Protein AF-A0A2Z2HUT1-F1 (afdb_monomer_lite)

Foldseek 3Di:
DDPPPPDDDDDPCLVVPDPVSVVVVVCVVCVLCCPQLVVLLCVLVVQQVVQCVVPVALVRSLVVLCVVLVVCCVPDDPSNNSSSVSSNVSSVVSVVVRVCVVPVD

Sequence (105 aa):
MIPLEIGPELDPQVFAEGPGAWLELVLEIYGGFAGEAVVGLLLGVGLMVALYVHSGDMALPTVVLLLISPVLYGVLPGDYQQIAVVFIILGGVSATFTLLWRYVV

Secondary structure (DSSP, 8-state):
------SS---TTGGGS-HHHHHHHHHHHHHHHHHHHHHHHHHHHHHHHHHHHHHSSTHHHHHHHHHHHHHHHHHS-GGGHHHHHHHHHHHHHHHHHHHHHHHT-

pLDDT: mean 77.59, std 14.66, range [40.84, 93.06]

Organism: NCBI:txid745377

Radius of gyration: 18.0 Å; chains: 1; bounding box: 51×35×39 Å

Structure (mmCIF, N/CA/C/O backbone):
data_AF-A0A2Z2HUT1-F1
#
_entry.id   AF-A0A2Z2HUT1-F1
#
loop_
_atom_site.group_PDB
_atom_site.id
_atom_site.type_symbol
_atom_site.label_atom_id
_atom_site.label_alt_id
_atom_site.label_comp_id
_atom_site.label_asym_id
_atom_site.label_entity_id
_atom_site.label_seq_id
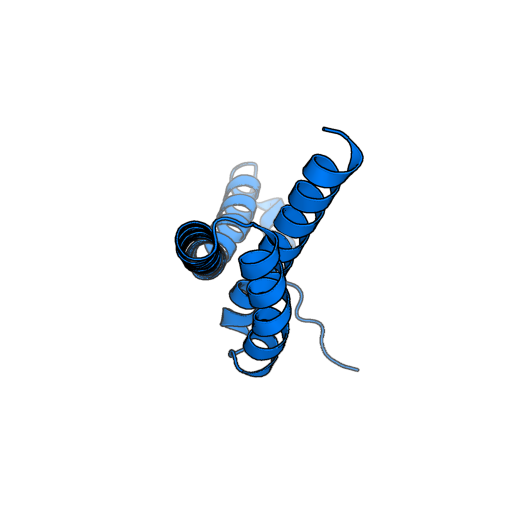_atom_site.pdbx_PDB_ins_code
_atom_site.Cartn_x
_atom_site.Cartn_y
_atom_site.Cartn_z
_atom_site.occupancy
_atom_site.B_iso_or_equiv
_atom_site.auth_seq_id
_atom_site.auth_comp_id
_atom_site.auth_asym_id
_atom_site.auth_atom_id
_atom_site.pdbx_PDB_model_num
ATOM 1 N N . MET A 1 1 ? 16.781 -21.775 -12.662 1.00 40.84 1 MET A N 1
ATOM 2 C CA . MET A 1 1 ? 17.377 -20.507 -12.201 1.00 40.84 1 MET A CA 1
ATOM 3 C C . MET A 1 1 ? 16.567 -19.402 -12.844 1.00 40.84 1 MET A C 1
ATOM 5 O O . MET A 1 1 ? 16.553 -19.336 -14.063 1.00 40.84 1 MET A O 1
ATOM 9 N N . ILE A 1 2 ? 15.785 -18.670 -12.053 1.00 45.00 2 ILE A N 1
ATOM 10 C CA . ILE A 1 2 ? 14.965 -17.551 -12.535 1.00 45.00 2 ILE A CA 1
ATOM 11 C C . ILE A 1 2 ? 15.909 -16.344 -12.595 1.00 45.00 2 ILE A C 1
ATOM 13 O O . ILE A 1 2 ? 16.541 -16.075 -11.569 1.00 45.00 2 ILE A O 1
ATOM 17 N N . PRO A 1 3 ? 16.085 -15.670 -13.744 1.00 43.12 3 PRO A N 1
ATOM 18 C CA . PRO A 1 3 ? 16.845 -14.432 -13.781 1.00 43.12 3 PRO A CA 1
ATOM 19 C C . PRO A 1 3 ? 16.075 -13.394 -12.963 1.00 43.12 3 PRO A C 1
ATOM 21 O O . PRO A 1 3 ? 14.963 -13.002 -13.301 1.00 43.12 3 PRO A O 1
ATOM 24 N N . LEU A 1 4 ? 16.641 -13.036 -11.817 1.00 43.06 4 LEU A N 1
ATOM 25 C CA . LEU A 1 4 ? 16.202 -11.914 -11.004 1.00 43.06 4 LEU A CA 1
ATOM 26 C C . LEU A 1 4 ? 16.716 -10.643 -11.693 1.00 43.06 4 LEU A C 1
ATOM 28 O O . LEU A 1 4 ? 17.791 -10.156 -11.355 1.00 43.06 4 LEU A O 1
ATOM 32 N N . GLU A 1 5 ? 15.975 -10.138 -12.682 1.00 51.34 5 GLU A N 1
ATOM 33 C CA . GLU A 1 5 ? 16.104 -8.750 -13.151 1.00 51.34 5 GLU A CA 1
ATOM 34 C C . GLU A 1 5 ? 15.594 -7.830 -12.033 1.00 51.34 5 GLU A C 1
ATOM 36 O O . GLU A 1 5 ? 14.441 -7.407 -11.990 1.00 51.34 5 GLU A O 1
ATOM 41 N N . ILE A 1 6 ? 16.450 -7.610 -11.035 1.00 52.88 6 ILE A N 1
ATOM 42 C CA . ILE A 1 6 ? 16.230 -6.635 -9.971 1.00 52.88 6 ILE A CA 1
ATOM 43 C C . ILE A 1 6 ? 16.854 -5.326 -10.450 1.00 52.88 6 ILE A C 1
ATOM 45 O O . ILE A 1 6 ? 18.016 -5.046 -10.169 1.00 52.88 6 ILE A O 1
ATOM 49 N N . GLY A 1 7 ? 16.056 -4.525 -11.151 1.00 56.94 7 GLY A N 1
ATOM 50 C CA . GLY A 1 7 ? 16.379 -3.135 -11.466 1.00 56.94 7 GLY A CA 1
ATOM 51 C C . GLY A 1 7 ? 17.134 -2.914 -12.783 1.00 56.94 7 GLY A C 1
ATOM 52 O O . GLY A 1 7 ? 17.563 -3.873 -13.422 1.00 56.94 7 GLY A O 1
ATOM 53 N N . PRO A 1 8 ? 17.244 -1.642 -13.205 1.00 54.66 8 PRO A N 1
ATOM 54 C CA . PRO A 1 8 ? 17.911 -1.261 -14.449 1.00 54.66 8 PRO A CA 1
ATOM 55 C C . PRO A 1 8 ? 19.368 -1.748 -14.465 1.00 54.66 8 PRO A C 1
ATOM 57 O O . PRO A 1 8 ? 20.027 -1.754 -13.423 1.00 54.66 8 PRO A O 1
ATOM 60 N N . GLU A 1 9 ? 19.871 -2.162 -15.635 1.00 58.84 9 GLU A N 1
ATOM 61 C CA . GLU A 1 9 ? 21.287 -2.499 -15.832 1.00 58.84 9 GLU A CA 1
ATOM 62 C C . GLU A 1 9 ? 22.141 -1.260 -15.543 1.00 58.84 9 GLU A C 1
ATOM 64 O O . GLU A 1 9 ? 22.290 -0.366 -16.372 1.00 58.84 9 GLU A O 1
ATOM 69 N N . LEU A 1 10 ? 22.686 -1.190 -14.330 1.00 55.91 10 LEU A N 1
ATOM 70 C CA . LEU A 1 10 ? 23.582 -0.113 -13.940 1.00 55.91 10 LEU A CA 1
ATOM 71 C C . LEU A 1 10 ? 24.938 -0.354 -14.609 1.00 55.91 10 LEU A C 1
ATOM 73 O O . LEU A 1 10 ? 25.724 -1.173 -14.126 1.00 55.91 10 LEU A O 1
ATOM 77 N N . ASP A 1 11 ? 25.211 0.342 -15.714 1.00 60.75 11 ASP A N 1
ATOM 78 C CA . ASP A 1 11 ? 26.534 0.330 -16.338 1.00 60.75 11 ASP A CA 1
ATOM 79 C C . ASP A 1 11 ? 27.559 0.909 -15.338 1.00 60.75 11 ASP A C 1
ATOM 81 O O . ASP A 1 11 ? 27.461 2.080 -14.952 1.00 60.75 11 ASP A O 1
ATOM 85 N N . PRO A 1 12 ? 28.563 0.126 -14.889 1.00 59.50 12 PRO A N 1
ATOM 86 C CA . PRO A 1 12 ? 29.577 0.589 -13.944 1.00 59.50 12 PRO A CA 1
ATOM 87 C C . PRO A 1 12 ? 30.363 1.813 -14.434 1.00 59.50 12 PRO A C 1
ATOM 89 O O . PRO A 1 12 ? 31.032 2.472 -13.636 1.00 59.50 12 PRO A O 1
ATOM 92 N N . GLN A 1 13 ? 30.305 2.113 -15.735 1.00 60.00 13 GLN A N 1
ATOM 93 C CA . GLN A 1 13 ? 30.959 3.264 -16.348 1.00 60.00 13 GLN A CA 1
ATOM 94 C C . GLN A 1 13 ? 30.299 4.598 -15.970 1.00 60.00 13 GLN A C 1
ATOM 96 O O . GLN A 1 13 ? 31.001 5.604 -15.907 1.00 60.00 13 GLN A O 1
ATOM 101 N N . VAL A 1 14 ? 29.016 4.605 -15.582 1.00 57.22 14 VAL A N 1
ATOM 102 C CA . VAL A 1 14 ? 28.295 5.810 -15.119 1.00 57.22 14 VAL A CA 1
ATOM 103 C C . VAL A 1 14 ? 28.963 6.414 -13.876 1.00 57.22 14 VAL A C 1
ATOM 105 O O . VAL A 1 14 ? 29.062 7.629 -13.730 1.00 57.22 14 VAL A O 1
ATOM 108 N N . PHE A 1 15 ? 29.552 5.592 -13.001 1.00 54.81 15 PHE A N 1
ATOM 109 C CA . PHE A 1 15 ? 30.276 6.083 -11.821 1.00 54.81 15 PHE A CA 1
ATOM 110 C C . PHE A 1 15 ? 31.598 6.804 -12.153 1.00 54.81 15 PHE A C 1
ATOM 112 O O . PHE A 1 15 ? 32.177 7.442 -11.270 1.00 54.81 15 PHE A O 1
ATOM 119 N N . ALA A 1 16 ? 32.083 6.718 -13.398 1.00 60.66 16 ALA A N 1
ATOM 120 C CA . ALA A 1 16 ? 33.323 7.348 -13.852 1.00 60.66 16 ALA A CA 1
ATOM 121 C C . ALA A 1 16 ? 33.121 8.744 -14.482 1.00 60.66 16 ALA A C 1
ATOM 123 O O . ALA A 1 16 ? 34.102 9.464 -14.670 1.00 60.66 16 ALA A O 1
ATOM 124 N N . GLU A 1 17 ? 31.882 9.157 -14.772 1.00 62.12 17 GLU A N 1
ATOM 125 C CA . GLU A 1 17 ? 31.585 10.368 -15.562 1.00 62.12 17 GLU A CA 1
ATOM 126 C C . GLU A 1 17 ? 31.513 11.672 -14.737 1.00 62.12 17 GLU A C 1
ATOM 128 O O . GLU A 1 17 ? 31.366 12.769 -15.278 1.00 62.12 17 GLU A O 1
ATOM 133 N N . GLY A 1 18 ? 31.717 11.587 -13.419 1.00 63.41 18 GLY A N 1
ATOM 134 C CA . GLY A 1 18 ? 31.843 12.741 -12.527 1.00 63.41 18 GLY A CA 1
ATOM 135 C C . GLY A 1 18 ? 30.607 13.004 -11.654 1.00 63.41 18 GLY A C 1
ATOM 136 O O . GLY A 1 18 ? 29.666 12.215 -11.629 1.00 63.41 18 GLY A O 1
ATOM 137 N N . PRO A 1 19 ? 30.593 14.104 -10.877 1.00 60.78 19 PRO A N 1
ATOM 138 C CA . PRO A 1 19 ? 29.587 14.343 -9.834 1.00 60.78 19 PRO A CA 1
ATOM 139 C C . PRO A 1 19 ? 28.141 14.496 -10.345 1.00 60.78 19 PRO A C 1
ATOM 141 O O . PRO A 1 19 ? 27.215 14.366 -9.548 1.00 60.78 19 PRO A O 1
ATOM 144 N N . GLY A 1 20 ? 27.934 14.743 -11.645 1.00 58.94 20 GLY A N 1
ATOM 145 C CA . GLY A 1 20 ? 26.605 14.780 -12.274 1.00 58.94 20 GLY A CA 1
ATOM 146 C C . GLY A 1 20 ? 25.976 13.398 -12.479 1.00 58.94 20 GLY A C 1
ATOM 147 O O . GLY A 1 20 ? 24.764 13.262 -12.353 1.00 58.94 20 GLY A O 1
ATOM 148 N N . ALA A 1 21 ? 26.790 12.358 -12.671 1.00 64.38 21 ALA A N 1
ATOM 149 C CA . ALA A 1 21 ? 26.314 11.004 -12.947 1.00 64.38 21 ALA A CA 1
ATOM 150 C C . ALA A 1 21 ? 25.643 10.342 -11.730 1.00 64.38 21 ALA A C 1
ATOM 152 O O . ALA A 1 21 ? 24.707 9.560 -11.864 1.00 64.38 21 ALA A O 1
ATOM 153 N N . TRP A 1 22 ? 26.049 10.722 -10.513 1.00 64.00 22 TRP A N 1
ATOM 154 C CA . TRP A 1 22 ? 25.341 10.328 -9.289 1.00 64.00 22 TRP A CA 1
ATOM 155 C C . TRP A 1 22 ? 23.936 10.923 -9.209 1.00 64.00 22 TRP A C 1
ATOM 157 O O . TRP A 1 22 ? 23.020 10.269 -8.714 1.00 64.00 22 TRP A O 1
ATOM 167 N N . LEU A 1 23 ? 23.762 12.162 -9.676 1.00 63.16 23 LEU A N 1
ATOM 168 C CA . LEU A 1 23 ? 22.455 12.807 -9.700 1.00 63.16 23 LEU A CA 1
ATOM 169 C C . LEU A 1 23 ? 21.565 12.174 -10.773 1.00 63.16 23 LEU A C 1
ATOM 171 O O . LEU A 1 23 ? 20.390 11.957 -10.507 1.00 63.16 23 LEU A O 1
ATOM 175 N N . GLU A 1 24 ? 22.122 11.833 -11.934 1.00 65.31 24 GLU A N 1
ATOM 176 C CA . GLU A 1 24 ? 21.410 11.125 -13.003 1.00 65.31 24 GLU A CA 1
ATOM 177 C C . GLU A 1 24 ? 20.992 9.719 -12.581 1.00 65.31 24 GLU A C 1
ATOM 179 O O . GLU A 1 24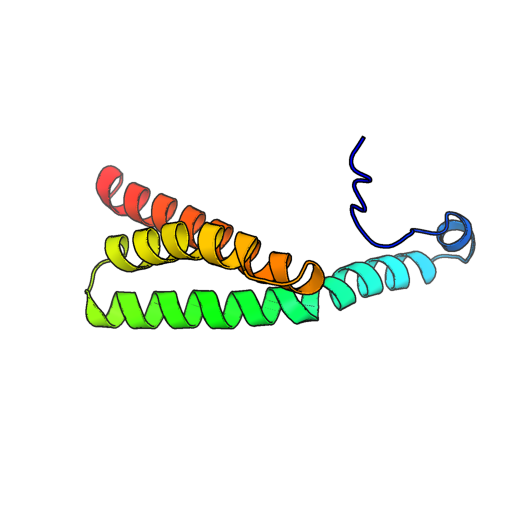 ? 19.827 9.390 -12.738 1.00 65.31 24 GLU A O 1
ATOM 184 N N . LEU A 1 25 ? 21.856 8.946 -11.918 1.00 66.69 25 LEU A N 1
ATOM 185 C CA . LEU A 1 25 ? 21.505 7.630 -11.374 1.00 66.69 25 LEU A CA 1
ATOM 186 C C . LEU A 1 25 ? 20.388 7.720 -10.323 1.00 66.69 25 LEU A C 1
ATOM 188 O O . LEU A 1 25 ? 19.449 6.927 -10.321 1.00 66.69 25 LEU A O 1
ATOM 192 N N . VAL A 1 26 ? 20.449 8.714 -9.431 1.00 64.44 26 VAL A N 1
ATOM 193 C CA . VAL A 1 26 ? 19.366 8.963 -8.469 1.00 64.44 26 VAL A CA 1
ATOM 194 C C . VAL A 1 26 ? 18.091 9.383 -9.199 1.00 64.44 26 VAL A C 1
ATOM 196 O O . VAL A 1 26 ? 17.024 8.881 -8.870 1.00 64.44 26 VAL A O 1
ATOM 199 N N . LEU A 1 27 ? 18.171 10.259 -10.198 1.00 61.53 27 LEU A N 1
ATOM 200 C CA . LEU A 1 27 ? 17.016 10.702 -10.981 1.00 61.53 27 LEU A CA 1
ATOM 201 C C . LEU A 1 27 ? 16.442 9.604 -11.877 1.00 61.53 27 LEU A C 1
ATOM 203 O O . LEU A 1 27 ? 15.244 9.617 -12.118 1.00 61.53 27 LEU A O 1
ATOM 207 N N . GLU A 1 28 ? 17.246 8.660 -12.347 1.00 64.62 28 GLU A N 1
ATOM 208 C CA . GLU A 1 28 ? 16.826 7.521 -13.160 1.00 64.62 28 GLU A CA 1
ATOM 209 C C . GLU A 1 28 ? 16.122 6.479 -12.295 1.00 64.62 28 GLU A C 1
ATOM 211 O O . GLU A 1 28 ? 15.029 6.030 -12.635 1.00 64.62 28 GLU A O 1
ATOM 216 N N . ILE A 1 29 ? 16.674 6.191 -11.111 1.00 61.06 29 ILE A N 1
ATOM 217 C CA . ILE A 1 29 ? 15.995 5.398 -10.087 1.00 61.06 29 ILE A CA 1
ATOM 218 C C . ILE A 1 29 ? 14.671 6.094 -9.738 1.00 61.06 29 ILE A C 1
ATOM 220 O O . ILE A 1 29 ? 13.599 5.554 -9.987 1.00 61.06 29 ILE A O 1
ATOM 224 N N . TYR A 1 30 ? 14.692 7.334 -9.250 1.00 56.88 30 TYR A N 1
ATOM 225 C CA . TYR A 1 30 ? 13.462 8.032 -8.858 1.00 56.88 30 TYR A CA 1
ATOM 226 C C . TYR A 1 30 ? 12.483 8.252 -10.019 1.00 56.88 30 TYR A C 1
ATOM 228 O O . TYR A 1 30 ? 11.279 8.182 -9.800 1.00 56.88 30 TYR A O 1
ATOM 236 N N . GLY A 1 31 ? 12.967 8.493 -11.234 1.00 60.31 31 GLY A N 1
ATOM 237 C CA . GLY A 1 31 ? 12.166 8.706 -12.437 1.00 60.31 31 GLY A CA 1
ATOM 238 C C . GLY A 1 31 ? 11.482 7.431 -12.921 1.00 60.31 31 GLY A C 1
ATOM 239 O O . GLY A 1 31 ? 10.310 7.492 -13.287 1.00 60.31 31 GLY A O 1
ATOM 240 N N . GLY A 1 32 ? 12.162 6.282 -12.836 1.00 59.34 32 GLY A N 1
ATOM 241 C CA . GLY A 1 32 ? 11.576 4.968 -13.104 1.00 59.34 32 GLY A CA 1
ATOM 242 C C . GLY A 1 32 ? 10.524 4.581 -12.063 1.00 59.34 32 GLY A C 1
ATOM 243 O O . GLY A 1 32 ? 9.429 4.165 -12.415 1.00 59.34 32 GLY A O 1
ATOM 244 N N . PHE A 1 33 ? 10.793 4.824 -10.776 1.00 55.38 33 PHE A N 1
ATOM 245 C CA . PHE A 1 33 ? 9.828 4.561 -9.699 1.00 55.38 33 PHE A CA 1
ATOM 246 C C . PHE A 1 33 ? 8.653 5.565 -9.668 1.00 55.38 33 PHE A C 1
ATOM 248 O O . PHE A 1 33 ? 7.582 5.249 -9.147 1.00 55.38 33 PHE A O 1
ATOM 255 N N . ALA A 1 34 ? 8.810 6.783 -10.199 1.00 62.56 34 ALA A N 1
ATOM 256 C CA . ALA A 1 34 ? 7.787 7.830 -10.118 1.00 62.56 34 ALA A CA 1
ATOM 257 C C . ALA A 1 34 ? 6.561 7.583 -11.016 1.00 62.56 34 ALA A C 1
ATOM 259 O O . ALA A 1 34 ? 5.527 8.210 -10.799 1.00 62.56 34 ALA A O 1
ATOM 260 N N . GLY A 1 35 ? 6.647 6.691 -12.006 1.00 72.31 35 GLY A N 1
ATOM 261 C CA . GLY A 1 35 ? 5.537 6.375 -12.905 1.00 72.31 35 GLY A CA 1
ATOM 262 C C . GLY A 1 35 ? 4.513 5.444 -12.262 1.00 72.31 35 GLY A C 1
ATOM 263 O O . GLY A 1 35 ? 3.446 5.878 -11.817 1.00 72.31 35 GLY A O 1
ATOM 264 N N . GLU A 1 36 ? 4.821 4.146 -12.198 1.00 76.56 36 GLU A N 1
ATOM 265 C CA . GLU A 1 36 ? 3.849 3.157 -11.730 1.00 76.56 36 GLU A CA 1
ATOM 266 C C . GLU A 1 36 ? 3.616 3.227 -10.220 1.00 76.56 36 GLU A C 1
ATOM 268 O O . GLU A 1 36 ? 2.473 3.100 -9.773 1.00 76.56 36 GLU A O 1
ATOM 273 N N . ALA A 1 37 ? 4.654 3.469 -9.412 1.00 78.44 37 ALA A N 1
ATOM 274 C CA . ALA A 1 37 ? 4.493 3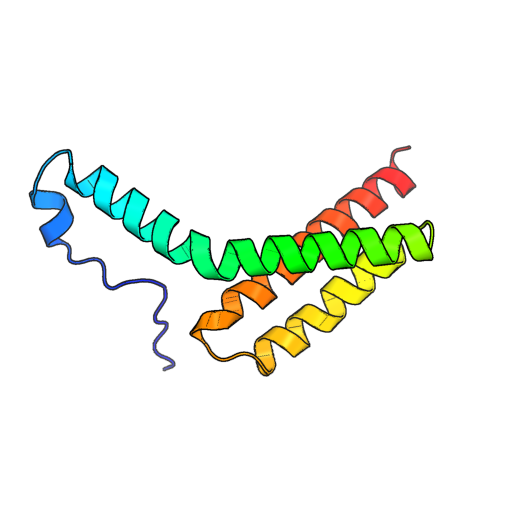.477 -7.959 1.00 78.44 37 ALA A CA 1
ATOM 275 C C . ALA A 1 37 ? 3.610 4.641 -7.485 1.00 78.44 37 ALA A C 1
ATOM 277 O O . ALA A 1 37 ? 2.799 4.465 -6.575 1.00 78.44 37 ALA A O 1
ATOM 278 N N . VAL A 1 38 ? 3.700 5.814 -8.123 1.00 82.69 38 VAL A N 1
ATOM 279 C CA . VAL A 1 38 ? 2.846 6.971 -7.798 1.00 82.69 38 VAL A CA 1
ATOM 280 C C . VAL A 1 38 ? 1.400 6.711 -8.205 1.00 82.69 38 VAL A C 1
ATOM 282 O O . VAL A 1 38 ? 0.490 7.011 -7.433 1.00 82.69 38 VAL A O 1
ATOM 285 N N . VAL A 1 39 ? 1.167 6.098 -9.369 1.00 83.31 39 VAL A N 1
ATOM 286 C CA . VAL A 1 39 ? -0.182 5.685 -9.788 1.00 83.31 39 VAL A CA 1
ATOM 287 C C . VAL A 1 39 ? -0.760 4.672 -8.803 1.00 83.31 39 VAL A C 1
ATOM 289 O O . VAL A 1 39 ? -1.897 4.829 -8.353 1.00 83.31 39 VAL A O 1
ATOM 292 N N . GLY A 1 40 ? 0.028 3.674 -8.401 1.00 85.50 40 GLY A N 1
ATOM 293 C CA . GLY A 1 40 ? -0.385 2.706 -7.392 1.00 85.50 40 GLY A CA 1
ATOM 294 C C . GLY A 1 40 ? -0.654 3.336 -6.033 1.00 85.50 40 GLY A C 1
ATOM 295 O O . GLY A 1 40 ? -1.618 2.965 -5.369 1.00 85.50 40 GLY A O 1
ATOM 296 N N . LEU A 1 41 ? 0.119 4.345 -5.645 1.00 86.12 41 LEU A N 1
ATOM 297 C CA . LEU A 1 41 ? -0.098 5.069 -4.401 1.00 86.12 41 LEU A CA 1
ATOM 298 C C . LEU A 1 41 ? -1.390 5.887 -4.449 1.00 86.12 41 LEU A C 1
ATOM 300 O O . LEU A 1 41 ? -2.186 5.812 -3.518 1.00 86.12 41 LEU A O 1
ATOM 304 N N . LEU A 1 42 ? -1.647 6.613 -5.539 1.00 88.00 42 LEU A N 1
ATOM 305 C CA . LEU A 1 42 ? -2.880 7.385 -5.713 1.00 88.00 42 LEU A CA 1
ATOM 306 C C . LEU A 1 42 ? -4.119 6.483 -5.726 1.00 88.00 42 LEU A C 1
ATOM 308 O O . LEU A 1 42 ? -5.105 6.788 -5.053 1.00 88.00 42 LEU A O 1
ATOM 312 N N . LEU A 1 43 ? -4.064 5.357 -6.443 1.00 89.19 43 LEU A N 1
ATOM 313 C CA . LEU A 1 43 ? -5.156 4.384 -6.479 1.00 89.19 43 LEU A CA 1
ATOM 314 C C . LEU A 1 43 ? -5.358 3.706 -5.121 1.00 89.19 43 LEU A C 1
ATOM 316 O O . LEU A 1 43 ? -6.491 3.600 -4.653 1.00 89.19 43 LEU A O 1
ATOM 320 N N . GLY A 1 44 ? -4.274 3.280 -4.471 1.00 88.12 44 GLY A N 1
ATOM 321 C CA . GLY A 1 44 ? -4.319 2.617 -3.173 1.00 88.12 44 GLY A CA 1
ATOM 322 C C . GLY A 1 44 ? -4.865 3.531 -2.079 1.00 88.12 44 GLY A C 1
ATOM 323 O O . GLY A 1 44 ? -5.770 3.136 -1.346 1.00 88.12 44 GLY A O 1
ATOM 324 N N . VAL A 1 45 ? -4.389 4.778 -2.010 1.00 87.88 45 VAL A N 1
ATOM 325 C CA . VAL A 1 45 ? -4.888 5.787 -1.061 1.00 87.88 45 VAL A CA 1
ATOM 326 C C . VAL A 1 45 ? -6.332 6.169 -1.380 1.00 87.88 45 VAL A C 1
ATOM 328 O O . VAL A 1 45 ? -7.154 6.236 -0.469 1.00 87.88 45 VAL A O 1
ATOM 331 N N . GLY A 1 46 ? -6.678 6.370 -2.654 1.00 90.44 46 GLY A N 1
ATOM 332 C CA . GLY A 1 46 ? -8.049 6.680 -3.062 1.00 90.44 46 GLY A CA 1
ATOM 333 C C . GLY A 1 46 ? -9.036 5.585 -2.654 1.00 90.44 46 GLY A C 1
ATOM 334 O O . GLY A 1 46 ? -10.075 5.877 -2.060 1.00 90.44 46 GLY A O 1
ATOM 335 N N . LEU A 1 47 ? -8.679 4.320 -2.893 1.00 91.69 47 LEU A N 1
ATOM 336 C CA . LEU A 1 47 ? -9.475 3.168 -2.475 1.00 91.69 47 LEU A CA 1
ATOM 337 C C . LEU A 1 47 ? -9.568 3.075 -0.947 1.00 91.69 47 LEU A C 1
ATOM 339 O O . LEU A 1 47 ? -10.657 2.876 -0.412 1.00 91.69 47 LEU A O 1
ATOM 343 N N . MET A 1 48 ? -8.450 3.264 -0.243 1.00 90.00 48 MET A N 1
ATOM 344 C CA . MET A 1 48 ? -8.403 3.252 1.219 1.00 90.00 48 MET A CA 1
ATOM 345 C C . MET A 1 48 ? -9.360 4.285 1.821 1.00 90.00 48 MET A C 1
ATOM 347 O O . MET A 1 48 ? -10.164 3.950 2.689 1.00 90.00 48 MET A O 1
ATOM 351 N N . VAL A 1 49 ? -9.301 5.529 1.337 1.00 90.56 49 VAL A N 1
ATOM 352 C CA . VAL A 1 49 ? -10.142 6.633 1.815 1.00 90.56 49 VAL A CA 1
ATOM 353 C C . VAL A 1 49 ? -11.609 6.377 1.484 1.00 90.56 49 VAL A C 1
ATOM 355 O O . VAL A 1 49 ? -12.459 6.551 2.352 1.00 90.56 49 VAL A O 1
ATOM 358 N N . ALA A 1 50 ? -11.921 5.919 0.269 1.00 91.31 50 ALA A N 1
ATOM 359 C CA . ALA A 1 50 ? -13.294 5.615 -0.128 1.00 91.31 50 ALA A CA 1
ATOM 360 C C . ALA A 1 50 ? -13.923 4.535 0.766 1.00 91.31 50 ALA A C 1
ATOM 362 O O . ALA A 1 50 ? -15.050 4.688 1.238 1.00 91.31 50 ALA A O 1
ATOM 363 N N . LEU A 1 51 ? -13.176 3.464 1.040 1.00 90.56 51 LEU A N 1
ATOM 364 C CA . LEU A 1 51 ? -13.624 2.379 1.905 1.00 90.56 51 LEU A CA 1
ATOM 365 C C . LEU A 1 51 ? -13.742 2.824 3.363 1.00 90.56 51 LEU A C 1
ATOM 367 O O . LEU A 1 51 ? -14.724 2.471 4.006 1.00 90.56 51 LEU A O 1
ATOM 371 N N . TYR A 1 52 ? -12.808 3.638 3.859 1.00 89.81 52 TYR A N 1
ATOM 372 C CA . TYR A 1 52 ? -12.881 4.201 5.207 1.00 89.81 52 TYR A CA 1
ATOM 373 C C . TYR A 1 52 ? -14.098 5.117 5.393 1.00 89.81 52 TYR A C 1
ATOM 375 O O . TYR A 1 52 ? -14.801 5.008 6.392 1.00 89.81 52 TYR A O 1
ATOM 383 N N . VAL A 1 53 ? -14.391 5.993 4.425 1.00 92.38 53 VAL A N 1
ATOM 384 C CA . VAL A 1 53 ? -15.574 6.873 4.469 1.00 92.38 53 VAL A CA 1
ATOM 385 C C . VAL A 1 53 ? -16.869 6.058 4.442 1.00 92.38 53 VAL A C 1
ATOM 387 O O . VAL A 1 53 ? -17.853 6.449 5.065 1.00 92.38 53 VAL A O 1
ATOM 390 N N . HIS A 1 54 ? -16.874 4.921 3.744 1.00 92.69 54 HIS A N 1
ATOM 391 C CA . HIS A 1 54 ? -18.033 4.039 3.679 1.00 92.69 54 HIS A CA 1
ATOM 392 C C . HIS A 1 54 ? -18.251 3.223 4.963 1.00 92.69 54 HIS A C 1
ATOM 394 O O . HIS A 1 54 ? -19.382 3.121 5.432 1.00 92.69 54 HIS A O 1
ATOM 400 N N . SER A 1 55 ? -17.194 2.624 5.519 1.00 90.00 55 SER A N 1
ATOM 401 C CA . SER A 1 55 ? -17.288 1.724 6.677 1.00 90.00 55 SER A CA 1
ATOM 402 C C . SER A 1 55 ? -17.223 2.440 8.026 1.00 90.00 55 SER A C 1
ATOM 404 O O . SER A 1 55 ? -17.712 1.905 9.017 1.00 90.00 55 SER A O 1
ATOM 406 N N . GLY A 1 56 ? -16.577 3.607 8.088 1.00 88.75 56 GLY A N 1
ATOM 407 C CA . GLY A 1 56 ? -16.198 4.272 9.337 1.00 88.75 56 GLY A CA 1
ATOM 408 C C . GLY A 1 56 ? -15.093 3.553 10.128 1.00 88.75 56 GLY A C 1
ATOM 409 O O . GLY A 1 56 ? -14.790 3.964 11.244 1.00 88.75 56 GLY A O 1
ATOM 410 N N . ASP A 1 57 ? -14.494 2.491 9.577 1.00 86.62 57 ASP A N 1
ATOM 411 C CA . ASP A 1 57 ? -13.469 1.665 10.231 1.00 86.62 57 ASP A CA 1
ATOM 412 C C . ASP A 1 57 ? -12.318 1.371 9.257 1.00 86.62 57 ASP A C 1
ATOM 414 O O . ASP A 1 57 ? -12.544 1.007 8.100 1.00 86.62 57 ASP A O 1
ATOM 418 N N . MET A 1 58 ? -11.078 1.498 9.739 1.00 85.94 58 MET A N 1
ATOM 419 C CA . MET A 1 58 ? -9.850 1.190 9.000 1.00 85.94 58 MET A CA 1
ATOM 420 C C . MET A 1 58 ? -9.625 -0.314 8.787 1.00 85.94 58 MET A C 1
ATOM 422 O O . MET A 1 58 ? -8.843 -0.696 7.913 1.00 85.94 58 MET A O 1
ATOM 426 N N . ALA A 1 59 ? -10.326 -1.189 9.511 1.00 88.81 59 ALA A N 1
ATOM 427 C CA . ALA A 1 59 ? -10.212 -2.635 9.333 1.00 88.81 59 ALA A CA 1
ATOM 428 C C . ALA A 1 59 ? -10.616 -3.090 7.918 1.00 88.81 59 ALA A C 1
ATOM 430 O O . ALA A 1 59 ? -9.915 -3.888 7.294 1.00 88.81 59 ALA A O 1
ATOM 431 N N . LEU A 1 60 ? -11.714 -2.552 7.379 1.00 89.00 60 LEU A N 1
ATOM 432 C CA . LEU A 1 60 ? -12.221 -2.914 6.053 1.00 89.00 60 LEU A CA 1
ATOM 433 C C . LEU A 1 60 ? -11.253 -2.539 4.913 1.00 89.00 60 LEU A C 1
ATOM 435 O O . LEU A 1 60 ? -10.885 -3.439 4.154 1.00 89.00 60 LEU A O 1
ATOM 439 N N . PRO A 1 61 ? -10.795 -1.277 4.773 1.00 90.75 61 PRO A N 1
ATOM 440 C CA . PRO A 1 61 ? -9.827 -0.920 3.740 1.00 90.75 61 PRO A CA 1
ATOM 441 C C . PRO A 1 61 ? -8.538 -1.730 3.848 1.00 90.75 61 PRO A C 1
ATOM 443 O O . PRO A 1 61 ? -8.019 -2.172 2.830 1.00 90.75 61 PRO A O 1
ATOM 446 N N . THR A 1 62 ? -8.060 -1.986 5.067 1.00 91.00 62 THR A N 1
ATOM 447 C CA . THR A 1 62 ? -6.858 -2.792 5.310 1.00 91.00 62 THR A CA 1
ATOM 448 C C . THR A 1 62 ? -6.995 -4.198 4.727 1.00 91.00 62 THR A C 1
ATOM 450 O O . THR A 1 62 ? -6.141 -4.649 3.964 1.00 91.00 62 THR A O 1
ATOM 453 N N . VAL A 1 63 ? -8.088 -4.896 5.058 1.00 91.12 63 VAL A N 1
ATOM 454 C CA . VAL A 1 63 ? -8.337 -6.264 4.581 1.00 91.12 63 VAL A CA 1
ATOM 455 C C . VAL A 1 63 ? -8.488 -6.282 3.064 1.00 91.12 63 VAL A C 1
ATOM 457 O O . VAL A 1 63 ? -7.897 -7.132 2.402 1.00 91.12 63 VAL A O 1
ATOM 460 N N . VAL A 1 64 ? -9.229 -5.328 2.496 1.00 92.06 64 VAL A N 1
ATOM 461 C CA . VAL A 1 64 ? -9.418 -5.243 1.043 1.00 92.06 64 VAL A CA 1
ATOM 462 C C . VAL A 1 64 ? -8.092 -4.993 0.327 1.00 92.06 64 VAL A C 1
ATOM 464 O O . VAL A 1 64 ? -7.795 -5.699 -0.632 1.00 92.06 64 VAL A O 1
ATOM 467 N N . LEU A 1 65 ? -7.269 -4.053 0.803 1.00 91.31 65 LEU A N 1
ATOM 468 C CA . LEU A 1 65 ? -5.958 -3.763 0.217 1.00 91.31 65 LEU A CA 1
ATOM 469 C C . LEU A 1 65 ? -5.026 -4.976 0.278 1.00 91.31 65 LEU A C 1
ATOM 471 O O . LEU A 1 65 ? -4.381 -5.308 -0.716 1.00 91.31 65 LEU A O 1
ATOM 475 N N . LEU A 1 66 ? -4.988 -5.682 1.409 1.00 92.00 66 LEU A N 1
ATOM 476 C CA . LEU A 1 66 ? -4.151 -6.872 1.563 1.00 92.00 66 LEU A CA 1
ATOM 477 C C . LEU A 1 66 ? -4.625 -8.048 0.704 1.00 92.00 66 LEU A C 1
ATOM 479 O O . LEU A 1 66 ? -3.790 -8.794 0.205 1.00 92.00 66 LEU A O 1
ATOM 483 N N . LEU A 1 67 ? -5.935 -8.212 0.504 1.00 93.06 67 LEU A N 1
ATOM 484 C CA . LEU A 1 67 ? -6.487 -9.283 -0.331 1.00 93.06 67 LEU A CA 1
ATOM 485 C C . LEU A 1 67 ? -6.376 -8.984 -1.827 1.00 93.06 67 LEU A C 1
ATOM 487 O O . LEU A 1 67 ? -6.104 -9.891 -2.611 1.00 93.06 67 LEU A O 1
ATOM 491 N N . ILE A 1 68 ? -6.571 -7.728 -2.235 1.00 91.88 68 ILE A N 1
ATOM 492 C CA . ILE A 1 68 ? -6.524 -7.347 -3.650 1.00 91.88 68 ILE A CA 1
ATOM 493 C C . ILE A 1 68 ? -5.089 -7.292 -4.174 1.00 91.88 68 ILE A C 1
ATOM 495 O O . ILE A 1 68 ? -4.853 -7.584 -5.341 1.00 91.88 68 ILE A O 1
ATOM 499 N N . SER A 1 69 ? -4.117 -6.992 -3.313 1.00 89.50 69 SER A N 1
ATOM 500 C CA . SER A 1 69 ? -2.701 -6.914 -3.680 1.00 89.50 69 SER A CA 1
ATOM 501 C C . SER A 1 69 ? -2.116 -8.181 -4.323 1.00 89.50 69 SER A C 1
ATOM 503 O O . SER A 1 69 ? -1.555 -8.071 -5.410 1.00 89.50 69 SER A O 1
ATOM 505 N N . PRO A 1 70 ? -2.217 -9.389 -3.731 1.00 90.69 70 PRO A N 1
ATOM 506 C CA . PRO A 1 70 ? 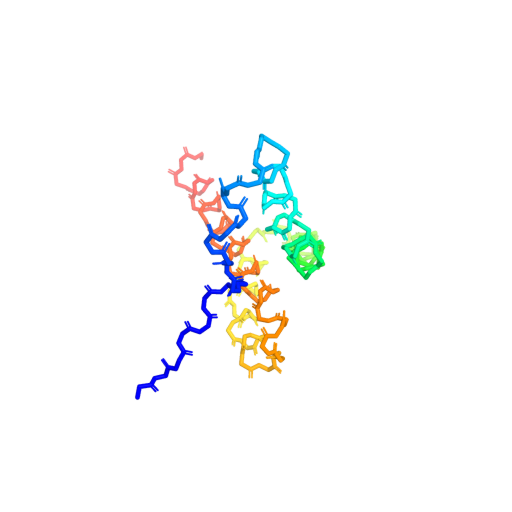-1.683 -10.604 -4.347 1.00 90.69 70 PRO A CA 1
ATOM 507 C C . PRO A 1 70 ? -2.423 -10.974 -5.637 1.00 90.69 70 PRO A C 1
ATOM 509 O O . PRO A 1 70 ? -1.814 -11.515 -6.557 1.00 90.69 70 PRO A O 1
ATOM 512 N N . VAL A 1 71 ? -3.716 -10.642 -5.735 1.00 92.12 71 VAL A N 1
ATOM 513 C CA . VAL A 1 71 ? -4.490 -10.815 -6.973 1.00 92.12 71 VAL A CA 1
ATOM 514 C C . VAL A 1 71 ? -3.952 -9.889 -8.061 1.00 92.12 71 VAL A C 1
ATOM 516 O O . VAL A 1 71 ? -3.689 -10.339 -9.172 1.00 92.12 71 VAL A O 1
ATOM 519 N N . LEU A 1 72 ? -3.724 -8.616 -7.732 1.00 88.31 72 LEU A N 1
ATOM 520 C CA . LEU A 1 72 ? -3.115 -7.640 -8.632 1.00 88.31 72 LEU A CA 1
ATOM 521 C C . LEU A 1 72 ? -1.718 -8.103 -9.067 1.00 88.31 72 LEU A C 1
ATOM 523 O O . LEU A 1 72 ? -1.429 -8.113 -10.256 1.00 88.31 72 LEU A O 1
ATOM 527 N N . TYR A 1 73 ? -0.888 -8.583 -8.142 1.00 90.00 73 TYR A N 1
ATOM 528 C CA . TYR A 1 73 ? 0.460 -9.060 -8.458 1.00 90.00 73 TYR A CA 1
ATOM 529 C C . TYR A 1 73 ? 0.467 -10.216 -9.474 1.00 90.00 73 TYR A C 1
ATOM 531 O O . TYR A 1 73 ? 1.334 -10.267 -10.341 1.00 90.00 73 TYR A O 1
ATOM 539 N N . GLY A 1 74 ? -0.511 -11.127 -9.401 1.00 88.81 74 GLY A N 1
ATOM 540 C CA . GLY A 1 74 ? -0.629 -12.249 -10.338 1.00 88.81 74 GLY A CA 1
ATOM 541 C C . GLY A 1 74 ? -1.265 -11.905 -11.691 1.00 88.81 74 GLY A C 1
ATOM 542 O O . GLY A 1 74 ? -1.092 -12.661 -12.644 1.00 88.81 74 GLY A O 1
ATOM 543 N N . VAL A 1 75 ? -2.015 -10.802 -11.778 1.00 90.62 75 VAL A N 1
ATOM 544 C CA . VAL A 1 75 ? -2.753 -10.403 -12.992 1.00 90.62 75 VAL A CA 1
ATOM 545 C C . VAL A 1 75 ? -2.031 -9.304 -13.773 1.00 90.62 75 VAL A C 1
ATOM 547 O O . VAL A 1 75 ? -2.164 -9.237 -14.995 1.00 90.62 75 VAL A O 1
ATOM 550 N N . LEU A 1 76 ? -1.280 -8.435 -13.095 1.00 85.56 76 LEU A N 1
ATOM 551 C CA . LEU A 1 76 ? -0.587 -7.326 -13.739 1.00 85.56 76 LEU A CA 1
ATOM 552 C C . LEU A 1 76 ? 0.675 -7.797 -14.493 1.00 85.56 76 LEU A C 1
ATOM 554 O O . LEU A 1 76 ? 1.408 -8.657 -13.996 1.00 85.56 76 LEU A O 1
ATOM 558 N N . PRO A 1 77 ? 0.955 -7.216 -15.679 1.00 83.94 77 PRO A N 1
ATOM 559 C CA . PRO A 1 77 ? 2.234 -7.382 -16.370 1.00 83.94 77 PRO A CA 1
ATOM 560 C C . PRO A 1 77 ? 3.404 -6.977 -15.467 1.00 83.94 77 PRO A C 1
ATOM 562 O O . PRO A 1 77 ? 3.221 -6.137 -14.585 1.00 83.94 77 PRO A O 1
ATOM 565 N N . GLY A 1 78 ? 4.594 -7.539 -15.711 1.00 84.06 78 GLY A N 1
ATOM 566 C CA . GLY A 1 78 ? 5.804 -7.317 -14.901 1.00 84.06 78 GLY A CA 1
ATOM 567 C C . GLY A 1 78 ? 6.045 -5.847 -14.549 1.00 84.06 78 GLY A C 1
ATOM 568 O O . GLY A 1 78 ? 6.197 -5.520 -13.374 1.00 84.06 78 GLY A O 1
ATOM 569 N N . ASP A 1 79 ? 5.930 -4.969 -15.544 1.00 79.62 79 ASP A N 1
ATOM 570 C CA . ASP A 1 79 ? 6.146 -3.521 -15.419 1.00 79.62 79 ASP A CA 1
ATOM 571 C C . ASP A 1 79 ? 5.211 -2.854 -14.390 1.00 79.62 79 ASP A C 1
ATOM 573 O O . ASP A 1 79 ? 5.579 -1.906 -13.707 1.00 79.62 79 ASP A O 1
ATOM 577 N N . TYR A 1 80 ? 4.008 -3.398 -14.190 1.00 81.38 80 TYR A N 1
ATOM 578 C CA . TYR A 1 80 ? 3.015 -2.850 -13.266 1.00 81.38 80 TYR A CA 1
ATOM 579 C C . TYR A 1 80 ? 2.917 -3.604 -11.937 1.00 81.38 80 TYR A C 1
ATOM 581 O O . TYR A 1 80 ? 2.104 -3.249 -11.079 1.00 81.38 80 TYR A O 1
ATOM 589 N N . GLN A 1 81 ? 3.736 -4.633 -11.711 1.00 86.38 81 GLN A N 1
ATOM 590 C CA . GLN A 1 81 ? 3.736 -5.364 -10.439 1.00 86.38 81 GLN A CA 1
ATOM 591 C C . GLN A 1 81 ? 4.090 -4.466 -9.252 1.00 86.38 81 GLN A C 1
ATOM 593 O O . GLN A 1 81 ? 3.647 -4.707 -8.126 1.00 86.38 81 GLN A O 1
ATOM 598 N N . GLN A 1 82 ? 4.825 -3.384 -9.502 1.00 84.25 82 GLN A N 1
ATOM 599 C CA . GLN A 1 82 ? 5.163 -2.391 -8.495 1.00 84.25 82 GLN A CA 1
ATOM 600 C C . GLN A 1 82 ? 3.923 -1.711 -7.887 1.00 84.25 82 GLN A C 1
ATOM 602 O O . GLN A 1 82 ? 3.909 -1.428 -6.690 1.00 84.25 82 GLN A O 1
ATOM 607 N N . ILE A 1 83 ? 2.837 -1.558 -8.655 1.00 85.75 83 ILE A N 1
ATOM 608 C CA . ILE A 1 83 ? 1.537 -1.078 -8.156 1.00 85.75 83 ILE A CA 1
ATOM 609 C C . ILE A 1 83 ? 1.006 -2.021 -7.074 1.00 85.75 83 ILE A C 1
ATOM 611 O O . ILE A 1 83 ? 0.587 -1.575 -6.007 1.00 85.75 83 ILE A O 1
ATOM 615 N N . ALA A 1 84 ? 1.056 -3.330 -7.319 1.00 87.00 84 ALA A N 1
ATOM 616 C CA . ALA A 1 84 ? 0.583 -4.323 -6.363 1.00 87.00 84 ALA A CA 1
ATOM 617 C C . ALA A 1 84 ? 1.406 -4.295 -5.065 1.00 87.00 84 ALA A C 1
ATOM 619 O O . ALA A 1 84 ? 0.841 -4.370 -3.977 1.00 87.00 84 ALA A O 1
ATOM 620 N N . VAL A 1 85 ? 2.727 -4.104 -5.163 1.00 87.25 85 VAL A N 1
ATOM 621 C CA . VAL A 1 85 ? 3.608 -3.950 -3.993 1.00 87.25 85 VAL A CA 1
ATOM 622 C C . VAL A 1 85 ? 3.228 -2.719 -3.164 1.00 87.25 85 VAL A C 1
ATOM 624 O O . VAL A 1 85 ? 3.181 -2.798 -1.936 1.00 87.25 85 VAL A O 1
ATOM 627 N N . VAL A 1 86 ? 2.883 -1.598 -3.804 1.00 88.00 86 VAL A N 1
ATOM 628 C CA . VAL A 1 86 ? 2.427 -0.389 -3.098 1.00 88.00 86 VAL A CA 1
ATOM 629 C C . VAL A 1 86 ? 1.143 -0.647 -2.304 1.00 88.00 86 VAL A C 1
ATOM 631 O O . VAL A 1 86 ? 1.030 -0.198 -1.162 1.00 88.00 86 VAL A O 1
ATOM 634 N N . PHE A 1 87 ? 0.200 -1.418 -2.849 1.00 87.88 87 PHE A N 1
ATOM 635 C CA . PHE A 1 87 ? -1.023 -1.778 -2.126 1.00 87.88 87 PHE A CA 1
ATOM 636 C C . PHE A 1 87 ? -0.730 -2.661 -0.900 1.00 87.88 87 PHE A C 1
ATOM 638 O O . PHE A 1 87 ? -1.353 -2.460 0.146 1.00 87.88 87 PHE A O 1
ATOM 645 N N . ILE A 1 88 ? 0.256 -3.567 -0.978 1.00 90.19 88 ILE A N 1
ATOM 646 C CA . ILE A 1 88 ? 0.707 -4.365 0.179 1.00 90.19 88 ILE A CA 1
ATOM 647 C C . ILE A 1 88 ? 1.258 -3.446 1.264 1.00 90.19 88 ILE A C 1
ATOM 649 O O . ILE A 1 88 ? 0.902 -3.594 2.432 1.00 90.19 88 ILE A O 1
ATOM 653 N N . ILE A 1 89 ? 2.107 -2.487 0.888 1.00 89.50 89 ILE A N 1
ATOM 654 C CA . ILE A 1 89 ? 2.721 -1.550 1.833 1.00 89.50 89 ILE A CA 1
ATOM 655 C C . ILE A 1 89 ? 1.641 -0.702 2.516 1.00 89.50 89 ILE A C 1
ATOM 657 O O . ILE A 1 89 ? 1.629 -0.602 3.742 1.00 89.50 89 ILE A O 1
ATOM 661 N N . LEU A 1 90 ? 0.689 -0.151 1.757 1.00 88.38 90 LEU A N 1
ATOM 662 C CA . LEU A 1 90 ? -0.429 0.618 2.315 1.00 88.38 90 LEU A CA 1
ATOM 663 C C . LEU A 1 90 ? -1.319 -0.234 3.233 1.00 88.38 90 LEU A C 1
ATOM 665 O O . LEU A 1 90 ? -1.689 0.211 4.322 1.00 88.38 90 LEU A O 1
ATOM 669 N N . GLY A 1 91 ? -1.614 -1.475 2.842 1.00 88.69 91 GLY A N 1
ATOM 670 C CA . GLY A 1 91 ? -2.316 -2.446 3.683 1.00 88.69 91 GLY A CA 1
ATOM 671 C C . GLY A 1 91 ? -1.563 -2.743 4.986 1.00 88.69 91 GLY A C 1
ATOM 672 O O . GLY A 1 91 ? -2.149 -2.740 6.062 1.00 88.69 91 GLY A O 1
ATOM 673 N N . GLY A 1 92 ? -0.245 -2.926 4.928 1.00 88.75 92 GLY A N 1
ATOM 674 C CA . GLY A 1 92 ? 0.581 -3.178 6.112 1.00 88.75 92 GLY A CA 1
ATOM 675 C C . GLY A 1 92 ? 0.654 -1.984 7.069 1.00 88.75 92 GLY A C 1
ATOM 676 O O . GLY A 1 92 ? 0.520 -2.146 8.286 1.00 88.75 92 GLY A O 1
ATOM 677 N N . VAL A 1 93 ? 0.815 -0.770 6.534 1.00 89.56 93 VAL A N 1
ATOM 678 C CA . VAL A 1 93 ? 0.852 0.466 7.333 1.00 89.56 93 VAL A CA 1
ATOM 679 C C . VAL A 1 93 ? -0.502 0.716 7.997 1.00 89.56 93 VAL A C 1
ATOM 681 O O . VAL A 1 93 ? -0.557 0.987 9.197 1.00 89.56 93 VAL A O 1
ATOM 684 N N . SER A 1 94 ? -1.597 0.564 7.250 1.00 86.56 94 SER A N 1
ATOM 685 C CA . SER A 1 94 ? -2.956 0.727 7.782 1.00 86.56 94 SER A CA 1
ATOM 686 C C . SER A 1 94 ? -3.309 -0.325 8.837 1.00 86.56 94 SER A C 1
ATOM 688 O O . SER A 1 94 ? -3.860 0.031 9.882 1.00 86.56 94 SER A O 1
ATOM 690 N N . ALA A 1 95 ? -2.903 -1.585 8.649 1.00 87.19 95 ALA A N 1
ATOM 691 C CA . ALA A 1 95 ? -3.036 -2.633 9.662 1.00 87.19 95 ALA A CA 1
ATOM 692 C C . ALA A 1 95 ? -2.305 -2.263 10.956 1.00 87.19 95 ALA A C 1
ATOM 694 O O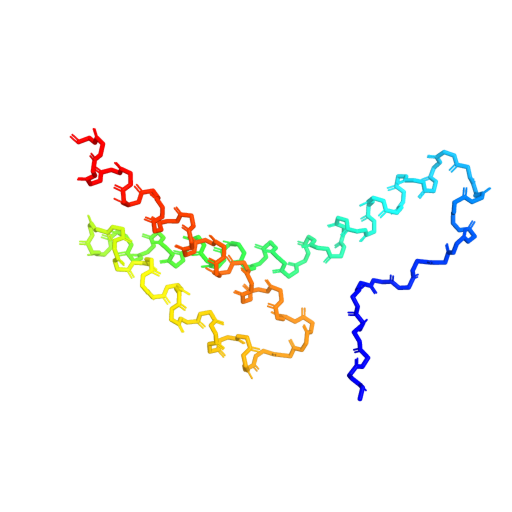 . ALA A 1 95 ? -2.880 -2.324 12.042 1.00 87.19 95 ALA A O 1
ATOM 695 N N . THR A 1 96 ? -1.048 -1.830 10.834 1.00 87.62 96 THR A N 1
ATOM 696 C CA . THR A 1 96 ? -0.218 -1.437 11.980 1.00 87.62 96 THR A CA 1
ATOM 697 C C . THR A 1 96 ? -0.844 -0.265 12.730 1.00 87.62 96 THR A C 1
ATOM 699 O O . THR A 1 96 ? -0.962 -0.306 13.953 1.00 87.62 96 THR A O 1
ATOM 702 N N . PHE A 1 97 ? -1.314 0.752 12.007 1.00 85.50 97 PHE A N 1
ATOM 703 C CA . PHE A 1 97 ? -1.985 1.907 12.598 1.00 85.50 97 PHE A CA 1
ATOM 704 C C . PHE A 1 97 ? -3.281 1.518 13.318 1.00 85.50 97 PHE A C 1
ATOM 706 O O . PHE A 1 97 ? -3.527 1.970 14.434 1.00 85.50 97 PHE A O 1
ATOM 713 N N . THR A 1 98 ? -4.075 0.630 12.718 1.00 84.94 98 THR A N 1
ATOM 714 C CA . THR A 1 98 ? -5.321 0.123 13.314 1.00 84.94 98 THR A CA 1
ATOM 715 C C . THR A 1 98 ? -5.046 -0.647 14.606 1.00 84.94 98 THR A C 1
ATOM 717 O O . THR A 1 98 ? -5.747 -0.462 15.600 1.00 84.94 98 THR A O 1
ATOM 720 N N . LEU A 1 99 ? -4.002 -1.483 14.629 1.00 84.12 99 LEU A N 1
ATOM 721 C CA . LEU A 1 99 ? -3.582 -2.192 15.839 1.00 84.12 99 LEU A CA 1
ATOM 722 C C . LEU A 1 99 ? -3.108 -1.214 16.919 1.00 84.12 99 LEU A C 1
ATOM 724 O O . LEU A 1 99 ? -3.539 -1.324 18.063 1.00 84.12 99 LEU A O 1
ATOM 728 N N . LEU A 1 100 ? -2.276 -0.232 16.565 1.00 87.25 100 LEU A N 1
ATOM 729 C CA . LEU A 1 100 ? -1.802 0.780 17.512 1.00 87.25 100 LEU A CA 1
ATOM 730 C C . LEU A 1 100 ? -2.968 1.530 18.161 1.00 87.25 100 LEU A C 1
ATOM 732 O O . LEU A 1 100 ? -3.018 1.632 19.382 1.00 87.25 100 LEU A O 1
ATOM 736 N N . TRP A 1 101 ? -3.942 1.974 17.370 1.00 79.19 101 TRP A N 1
ATOM 737 C CA . TRP A 1 101 ? -5.131 2.647 17.895 1.00 79.19 101 TRP A CA 1
ATOM 738 C C . TRP A 1 101 ? -5.998 1.769 18.785 1.00 79.19 101 TRP A C 1
ATOM 740 O O . TRP A 1 101 ? -6.654 2.289 19.671 1.00 79.19 101 TRP A O 1
ATOM 750 N N . ARG A 1 102 ? -6.027 0.455 18.552 1.00 80.94 102 ARG A N 1
ATOM 751 C CA . ARG A 1 102 ? -6.875 -0.456 19.324 1.00 80.94 102 ARG A CA 1
ATOM 752 C C . ARG A 1 102 ? -6.234 -0.952 20.618 1.00 80.94 102 ARG A C 1
ATOM 754 O O . ARG A 1 102 ? -6.956 -1.370 21.518 1.00 80.94 102 ARG A O 1
ATOM 761 N N . TYR A 1 103 ? -4.903 -0.983 20.681 1.00 81.31 103 TYR A N 1
ATOM 762 C CA . TYR A 1 103 ? -4.164 -1.541 21.817 1.00 81.31 103 TYR A CA 1
ATOM 763 C C . TYR A 1 103 ? -3.442 -0.493 22.671 1.00 81.31 103 TYR A C 1
ATOM 765 O O . TYR A 1 103 ? -3.100 -0.801 23.810 1.00 81.31 103 TYR A O 1
ATOM 773 N N . VAL A 1 104 ? -3.177 0.706 22.143 1.00 82.06 104 VAL A N 1
ATOM 774 C CA . VAL A 1 104 ? -2.431 1.760 22.856 1.00 82.06 104 VAL A CA 1
ATOM 775 C C . VAL A 1 104 ? -3.334 2.901 23.324 1.00 82.06 104 VAL A C 1
ATOM 777 O O . VAL A 1 104 ? -3.073 3.470 24.383 1.00 82.06 104 VAL A O 1
ATOM 780 N N . VAL A 1 105 ? -4.362 3.242 22.543 1.00 63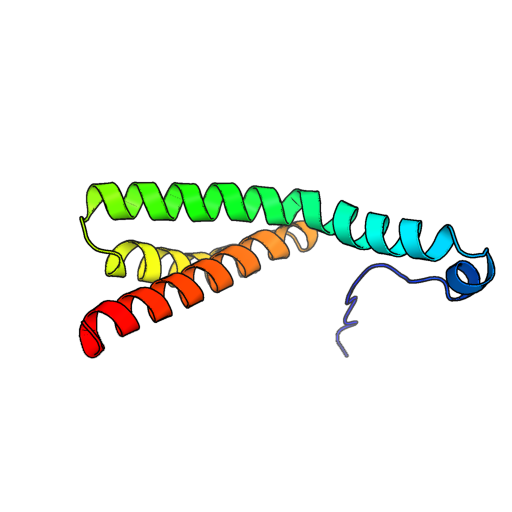.81 105 VAL A N 1
ATOM 781 C CA . VAL A 1 105 ? -5.333 4.310 22.840 1.00 63.81 105 VAL A CA 1
ATOM 782 C C . VAL A 1 105 ? -6.618 3.690 23.370 1.00 63.81 105 VAL A C 1
ATOM 784 O O . VAL A 1 105 ? -7.155 4.240 24.356 1.00 63.81 105 VAL A O 1
#